Protein AF-A0A9X2HJU7-F1 (afdb_monomer)

Solvent-accessible surface area (backbone atoms only — not comparable to full-atom values): 3484 Å² total; per-residue (Å²): 107,45,44,30,44,34,26,54,86,82,55,77,42,55,26,36,28,56,79,83,58,55,66,69,40,74,39,66,32,28,35,66,89,82,62,49,80,43,78,44,54,32,75,63,40,73,45,79,43,77,59,55,75,76,68,68,73,78,111

Foldseek 3Di:
DFWKWWALPPDIATWAFDPPDPLCAWGWTAGPPPRDIDIDGNVSTPDIGTDDPVNVVVD

pLDDT: mean 90.44, std 13.22, range [45.97, 98.0]

Radius of gyration: 11.02 Å; Cα contacts (8 Å, |Δi|>4): 108; chains: 1; bounding box: 21×24×26 Å

Nearest PDB structures (foldseek):
  4a4g-assembly1_A  TM=6.095E-01  e=5.035E-01  Homo sapiens
  1igq-assembly1_A  TM=5.017E-01  e=4.221E-01  Escherichia coli
  4a4h-assembly1_A  TM=5.877E-01  e=8.543E-01  Homo sapiens
  1igq-assembly2_B  TM=5.103E-01  e=6.369E-01  Escherichia coli
  3pnw-assembly1_C  TM=6.000E-01  e=1.289E+00  Homo sapiens

Structure (mmCIF, N/CA/C/O backbone):
data_AF-A0A9X2HJU7-F1
#
_entry.id   AF-A0A9X2HJU7-F1
#
loop_
_atom_site.group_PDB
_atom_site.id
_atom_site.type_symbol
_atom_site.label_atom_id
_atom_site.label_alt_id
_atom_site.label_comp_id
_atom_site.label_asym_id
_atom_site.label_entity_id
_atom_site.label_seq_id
_atom_site.pdbx_PDB_ins_code
_atom_site.Cartn_x
_atom_site.Cartn_y
_atom_site.Cartn_z
_atom_site.occupancy
_atom_site.B_iso_or_equiv
_atom_site.auth_seq_id
_atom_site.auth_comp_id
_atom_site.auth_asym_id
_atom_site.auth_atom_id
_atom_site.pdbx_PDB_model_num
ATOM 1 N N . MET A 1 1 ? -10.791 0.167 4.991 1.00 89.44 1 MET A N 1
ATOM 2 C CA . MET A 1 1 ? -9.833 0.757 4.044 1.00 89.44 1 MET A CA 1
ATOM 3 C C . MET A 1 1 ? -8.644 1.193 4.859 1.00 89.4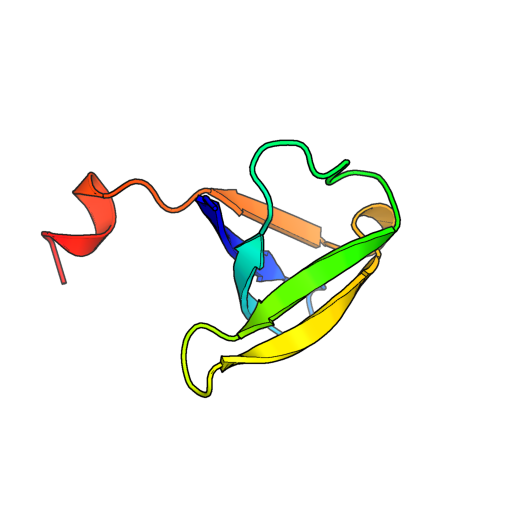4 1 MET A C 1
ATOM 5 O O . MET A 1 1 ? -8.838 1.813 5.901 1.00 89.44 1 MET A O 1
ATOM 9 N N . THR A 1 2 ? -7.452 0.867 4.384 1.00 95.31 2 THR A N 1
ATOM 10 C CA . THR A 1 2 ? -6.183 1.160 5.044 1.00 95.31 2 THR A CA 1
ATOM 11 C C . THR A 1 2 ? -5.440 2.222 4.236 1.00 95.31 2 THR A C 1
ATOM 13 O O . THR A 1 2 ? -5.470 2.184 3.006 1.00 95.31 2 THR A O 1
ATOM 16 N N . ARG A 1 3 ? -4.818 3.191 4.913 1.00 96.00 3 ARG A N 1
ATOM 17 C CA . ARG A 1 3 ? -4.042 4.256 4.268 1.00 96.00 3 ARG A CA 1
ATOM 18 C C . ARG A 1 3 ? -2.614 3.784 3.999 1.00 96.00 3 ARG A C 1
ATOM 20 O O . ARG A 1 3 ? -2.003 3.154 4.862 1.00 96.00 3 ARG A O 1
ATOM 27 N N . TYR A 1 4 ? -2.098 4.102 2.823 1.00 96.31 4 TYR A N 1
ATOM 28 C CA . TYR A 1 4 ? -0.757 3.754 2.378 1.00 96.31 4 TYR A CA 1
ATOM 29 C C . TYR A 1 4 ? -0.069 4.956 1.740 1.00 96.31 4 TYR A C 1
ATOM 31 O O . TYR A 1 4 ? -0.715 5.748 1.053 1.00 96.31 4 TYR A O 1
ATOM 39 N N . PHE A 1 5 ? 1.246 5.027 1.923 1.00 96.62 5 PHE A N 1
ATOM 40 C CA . PHE A 1 5 ? 2.145 5.811 1.091 1.00 96.62 5 PHE A CA 1
ATOM 41 C C . PHE A 1 5 ? 2.827 4.863 0.099 1.00 96.62 5 PHE A C 1
ATOM 43 O O . PHE A 1 5 ? 3.450 3.880 0.503 1.00 96.62 5 PHE A O 1
ATOM 50 N N . ILE A 1 6 ? 2.650 5.102 -1.197 1.00 96.38 6 ILE A N 1
ATOM 51 C CA . ILE A 1 6 ? 3.142 4.234 -2.273 1.00 96.38 6 ILE A CA 1
ATOM 52 C C . ILE A 1 6 ? 4.012 5.066 -3.206 1.00 96.38 6 ILE A C 1
ATOM 54 O O . ILE A 1 6 ? 3.551 6.092 -3.691 1.00 96.38 6 ILE A O 1
ATOM 58 N N . SER A 1 7 ? 5.225 4.612 -3.507 1.00 95.75 7 SER A N 1
ATOM 59 C CA . SER A 1 7 ? 6.127 5.290 -4.445 1.00 95.75 7 SER A CA 1
ATOM 60 C C . SER A 1 7 ? 6.541 4.354 -5.575 1.00 95.75 7 SER A C 1
ATOM 62 O O . SER A 1 7 ? 6.859 3.195 -5.316 1.00 95.75 7 SER A O 1
ATOM 64 N N . ASP A 1 8 ? 6.567 4.834 -6.823 1.00 92.81 8 ASP A N 1
ATOM 65 C CA . ASP A 1 8 ? 7.212 4.142 -7.961 1.00 92.81 8 ASP A CA 1
ATOM 66 C C . ASP A 1 8 ? 8.634 4.671 -8.250 1.00 92.81 8 ASP A C 1
ATOM 68 O O . ASP A 1 8 ? 9.246 4.322 -9.258 1.00 92.81 8 ASP A O 1
ATOM 72 N N . GLY A 1 9 ? 9.155 5.546 -7.383 1.00 91.75 9 GLY A N 1
ATOM 73 C CA . GLY A 1 9 ? 10.442 6.226 -7.555 1.00 91.75 9 GLY A CA 1
ATOM 74 C C . GLY A 1 9 ? 10.381 7.483 -8.435 1.00 91.75 9 GLY A C 1
ATOM 75 O O . GLY A 1 9 ? 11.341 8.256 -8.468 1.00 91.75 9 GLY A O 1
ATOM 76 N N . MET A 1 10 ? 9.263 7.732 -9.128 1.00 92.00 10 MET A N 1
ATOM 77 C CA . MET A 1 10 ? 9.004 8.985 -9.850 1.00 92.00 10 MET A CA 1
ATOM 78 C C . MET A 1 10 ? 7.852 9.787 -9.250 1.00 92.00 10 MET A C 1
ATOM 80 O O . MET A 1 10 ? 7.859 11.015 -9.334 1.00 92.00 10 MET A O 1
ATOM 84 N N . THR A 1 11 ? 6.843 9.119 -8.700 1.00 89.94 11 THR A N 1
ATOM 85 C CA . THR A 1 11 ? 5.667 9.740 -8.092 1.00 89.94 11 THR A CA 1
ATOM 86 C C . THR A 1 11 ? 5.299 9.018 -6.804 1.00 89.94 11 THR A C 1
ATOM 88 O O . THR A 1 11 ? 5.359 7.791 -6.721 1.00 89.94 11 THR A O 1
ATOM 91 N N . ASP A 1 12 ? 4.880 9.806 -5.818 1.00 94.00 12 ASP A N 1
ATOM 92 C CA . ASP A 1 12 ? 4.377 9.317 -4.545 1.00 94.00 12 ASP A CA 1
ATOM 93 C C . ASP A 1 12 ? 2.853 9.459 -4.480 1.00 94.00 12 ASP A C 1
ATOM 95 O O . ASP A 1 12 ? 2.279 10.457 -4.922 1.00 94.00 12 ASP A O 1
ATOM 99 N N . PHE A 1 13 ? 2.200 8.463 -3.894 1.00 94.50 13 PHE A N 1
ATOM 100 C CA . PHE A 1 13 ? 0.758 8.371 -3.744 1.00 94.50 13 PHE A CA 1
ATOM 101 C C . PHE A 1 13 ? 0.403 8.164 -2.275 1.00 94.50 13 PHE A C 1
ATOM 103 O O . PHE A 1 13 ? 0.733 7.138 -1.686 1.00 94.50 13 PHE A O 1
ATOM 110 N N . ASP A 1 14 ? -0.333 9.114 -1.706 1.00 96.50 14 ASP A N 1
ATOM 111 C CA . ASP A 1 14 ? -1.006 8.955 -0.419 1.00 96.50 14 ASP A CA 1
ATOM 112 C C . ASP A 1 14 ? -2.457 8.539 -0.675 1.00 96.50 14 ASP A C 1
ATOM 114 O O . ASP A 1 14 ? -3.260 9.316 -1.202 1.00 96.50 14 ASP A O 1
ATOM 118 N N . VAL A 1 15 ? -2.776 7.277 -0.391 1.00 97.06 15 VAL A N 1
ATOM 119 C CA . VAL A 1 15 ? -4.023 6.655 -0.843 1.00 97.06 15 VAL A CA 1
ATOM 120 C C . VAL A 1 15 ? -4.659 5.753 0.207 1.00 97.06 15 VAL A C 1
ATOM 122 O O . VAL A 1 15 ? -3.993 5.142 1.038 1.00 97.06 15 VAL A O 1
ATOM 125 N N . TYR A 1 16 ? -5.975 5.595 0.117 1.00 97.69 16 TYR A N 1
ATOM 126 C CA . TYR A 1 16 ? -6.731 4.565 0.817 1.00 97.69 16 TYR A CA 1
ATOM 127 C C . TYR A 1 16 ? -6.964 3.363 -0.093 1.00 97.69 16 TYR A C 1
ATOM 129 O O . TYR A 1 16 ? -7.502 3.491 -1.194 1.00 97.69 16 TYR A O 1
ATOM 137 N N . VAL A 1 17 ? -6.618 2.181 0.403 1.00 97.12 17 VAL A N 1
ATOM 138 C CA . VAL A 1 17 ? -6.767 0.902 -0.296 1.00 97.12 17 VAL A CA 1
ATOM 139 C C . VAL A 1 17 ? -7.769 0.021 0.460 1.00 97.12 17 VAL A C 1
ATOM 141 O O . VAL A 1 17 ? -7.934 0.140 1.679 1.00 97.12 17 VAL A O 1
ATOM 144 N N . ALA A 1 18 ? -8.499 -0.843 -0.250 1.00 96.81 18 ALA A N 1
ATOM 145 C CA . ALA A 1 18 ? -9.349 -1.851 0.386 1.00 96.81 18 ALA A CA 1
ATOM 146 C C . ALA A 1 18 ? -8.507 -2.807 1.253 1.00 96.81 18 ALA A C 1
ATOM 148 O O . ALA A 1 18 ? -7.387 -3.146 0.886 1.00 96.81 18 ALA A O 1
ATOM 149 N N . ASP A 1 19 ? -9.033 -3.241 2.402 1.00 95.12 19 ASP A N 1
ATOM 150 C CA . ASP A 1 19 ? -8.255 -4.043 3.365 1.00 95.12 19 ASP A CA 1
ATOM 151 C C . ASP A 1 19 ? -7.922 -5.455 2.848 1.00 95.12 19 ASP A C 1
ATOM 153 O O . ASP A 1 19 ? -7.009 -6.094 3.361 1.00 95.12 19 ASP A O 1
ATOM 157 N N . ASP A 1 20 ? -8.662 -5.942 1.848 1.00 95.69 20 ASP A N 1
ATOM 158 C CA . ASP A 1 20 ? -8.448 -7.231 1.184 1.00 95.69 20 ASP A CA 1
ATOM 159 C C . ASP A 1 20 ? -7.715 -7.117 -0.163 1.00 95.69 20 ASP A C 1
ATOM 161 O O . ASP A 1 20 ? -7.592 -8.113 -0.876 1.00 95.69 20 ASP A O 1
ATOM 165 N N . ALA A 1 21 ? -7.240 -5.923 -0.533 1.00 96.25 21 ALA A N 1
ATOM 166 C CA . ALA A 1 21 ? -6.556 -5.728 -1.803 1.00 96.25 21 ALA A CA 1
ATOM 167 C C . ALA A 1 21 ? -5.248 -6.528 -1.874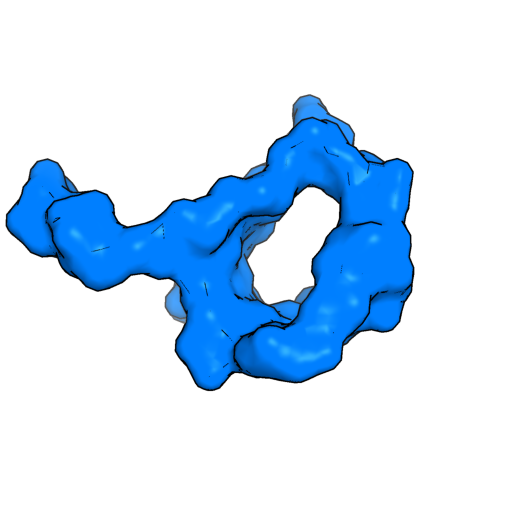 1.00 96.25 21 ALA A C 1
ATOM 169 O O . ALA A 1 21 ? -4.445 -6.538 -0.940 1.00 96.25 21 ALA A 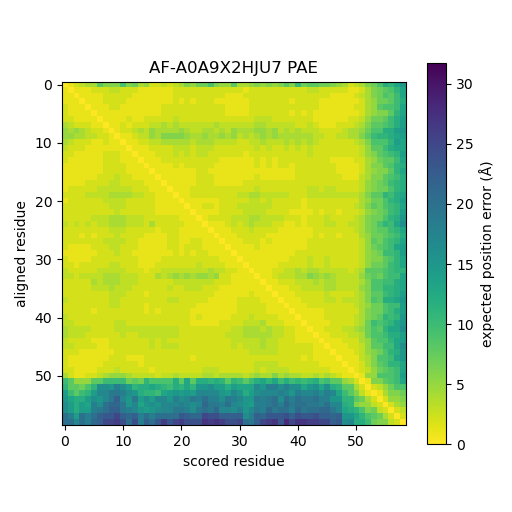O 1
ATOM 170 N N . ASP A 1 22 ? -5.014 -7.145 -3.030 1.00 96.25 22 ASP A N 1
ATOM 171 C CA . ASP A 1 22 ? -3.732 -7.756 -3.364 1.00 96.25 22 ASP A CA 1
ATOM 172 C C . ASP A 1 22 ? -2.730 -6.664 -3.765 1.00 96.25 22 ASP A C 1
ATOM 174 O O . ASP A 1 22 ? -2.734 -6.187 -4.904 1.00 96.25 22 ASP A O 1
ATOM 178 N N . LEU A 1 23 ? -1.901 -6.248 -2.804 1.00 96.00 23 LEU A N 1
ATOM 179 C CA . LEU A 1 23 ? -0.924 -5.169 -2.975 1.00 96.00 23 LEU A CA 1
ATOM 180 C C . LEU A 1 23 ? 0.240 -5.538 -3.899 1.00 96.00 23 LEU A C 1
ATOM 182 O O . LEU A 1 23 ? 0.916 -4.633 -4.374 1.00 96.00 23 LEU A O 1
ATOM 186 N N . ASP A 1 24 ? 0.459 -6.822 -4.190 1.00 94.38 24 ASP A N 1
ATOM 187 C CA . ASP A 1 24 ? 1.470 -7.260 -5.161 1.00 94.38 24 ASP A CA 1
ATOM 188 C C . ASP A 1 24 ? 0.912 -7.256 -6.603 1.00 94.38 24 ASP A C 1
ATOM 190 O O . ASP A 1 24 ? 1.661 -7.267 -7.586 1.00 94.38 24 ASP A O 1
ATOM 194 N N . GLY A 1 25 ? -0.417 -7.217 -6.748 1.00 96.31 25 GLY A N 1
ATOM 195 C CA . GLY A 1 25 ? -1.138 -7.217 -8.017 1.00 96.31 25 GLY A CA 1
ATOM 196 C C . GLY A 1 25 ? -1.453 -5.821 -8.566 1.00 96.31 25 GLY A C 1
ATOM 197 O O . GLY A 1 25 ? -0.769 -4.833 -8.310 1.00 96.31 25 GLY A O 1
ATOM 198 N N . THR A 1 26 ? -2.513 -5.732 -9.370 1.00 96.75 26 THR A N 1
ATOM 199 C CA . THR A 1 26 ? -3.105 -4.446 -9.770 1.00 96.75 26 THR A CA 1
ATOM 200 C C . THR A 1 26 ? -4.354 -4.200 -8.933 1.00 96.75 26 THR A C 1
ATOM 202 O O . THR A 1 26 ? -5.271 -5.022 -8.963 1.00 96.75 26 THR A O 1
ATOM 205 N N . PHE A 1 27 ? -4.432 -3.055 -8.259 1.00 97.56 27 PHE A N 1
ATOM 206 C CA . PHE A 1 27 ? -5.537 -2.713 -7.364 1.00 97.56 27 PHE A CA 1
ATOM 207 C C . PHE A 1 27 ? -6.002 -1.264 -7.547 1.00 97.56 27 PHE A C 1
ATOM 209 O O . PHE A 1 27 ? -5.288 -0.418 -8.088 1.00 97.56 27 PHE A O 1
ATOM 216 N N . ASP A 1 28 ? -7.233 -0.994 -7.118 1.00 97.75 28 ASP A N 1
ATOM 217 C CA . ASP A 1 28 ? -7.793 0.353 -7.071 1.00 97.75 28 ASP A CA 1
ATOM 218 C C . ASP A 1 28 ? -7.542 0.972 -5.689 1.00 97.75 28 ASP A C 1
ATOM 220 O O . ASP A 1 28 ? -7.666 0.307 -4.656 1.00 97.75 28 ASP A O 1
ATOM 224 N N . ALA A 1 29 ? -7.228 2.261 -5.677 1.00 97.19 29 ALA A N 1
ATOM 225 C CA . ALA A 1 29 ? -7.039 3.059 -4.480 1.00 97.19 29 ALA A CA 1
ATOM 226 C C . ALA A 1 29 ? -7.751 4.413 -4.622 1.00 97.19 29 ALA A C 1
ATOM 228 O O . ALA A 1 29 ? -8.161 4.812 -5.716 1.00 97.19 29 ALA A O 1
ATOM 229 N N . ILE A 1 30 ? -7.930 5.109 -3.505 1.00 98.00 30 ILE A N 1
ATOM 230 C CA . ILE A 1 30 ? -8.560 6.431 -3.438 1.00 98.00 30 ILE A CA 1
ATOM 231 C C . ILE A 1 30 ? -7.520 7.440 -2.962 1.00 98.00 30 ILE A C 1
ATOM 233 O O . ILE A 1 30 ? -6.968 7.246 -1.884 1.00 98.00 30 ILE A O 1
ATOM 237 N N . CYS A 1 31 ? -7.270 8.503 -3.723 1.00 96.31 31 CYS A N 1
ATOM 238 C CA . CYS A 1 31 ? -6.375 9.587 -3.321 1.00 96.31 31 CYS A CA 1
ATOM 239 C C . CYS A 1 31 ? -6.836 10.202 -1.994 1.00 96.31 31 CYS A C 1
ATOM 241 O O . CYS A 1 31 ? -8.019 10.511 -1.822 1.00 96.31 31 CYS A O 1
ATOM 243 N 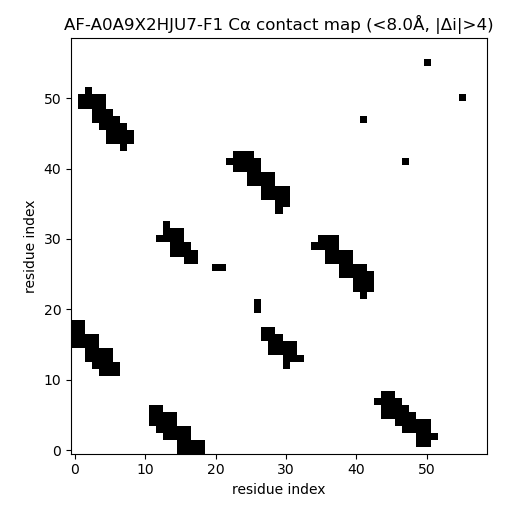N . ALA A 1 32 ? -5.916 10.363 -1.043 1.00 94.88 32 ALA A N 1
ATOM 244 C CA . ALA A 1 32 ? -6.231 10.920 0.265 1.00 94.88 32 ALA A CA 1
ATOM 245 C C . ALA A 1 32 ? -6.530 12.431 0.221 1.00 94.88 32 ALA A C 1
ATOM 247 O O . ALA A 1 32 ? -7.237 12.919 1.102 1.00 94.88 32 ALA A O 1
ATOM 248 N N . GLU A 1 33 ? -6.016 13.156 -0.781 1.00 93.38 33 GLU A N 1
ATOM 249 C CA . GLU A 1 33 ? -6.174 14.613 -0.908 1.00 93.38 33 GLU A CA 1
ATOM 250 C C . GLU A 1 33 ? -7.540 15.008 -1.495 1.00 93.38 33 GLU A C 1
ATOM 252 O O . GLU A 1 33 ? -8.268 15.811 -0.910 1.00 93.38 33 GLU A O 1
ATOM 257 N N . ASP A 1 34 ? -7.903 14.423 -2.635 1.00 94.75 34 ASP A N 1
ATOM 258 C CA . ASP A 1 34 ? -9.060 14.833 -3.448 1.00 94.75 34 ASP A CA 1
ATOM 259 C C . ASP A 1 34 ? -10.159 13.756 -3.560 1.00 94.75 34 ASP A C 1
ATOM 261 O O . ASP A 1 34 ? -11.285 14.050 -3.975 1.00 94.75 34 ASP A O 1
ATOM 265 N N . GLY A 1 35 ? -9.883 12.520 -3.132 1.00 95.56 35 GLY A N 1
ATOM 266 C CA . GLY A 1 35 ? -10.830 11.407 -3.191 1.00 95.56 35 GLY A CA 1
ATOM 267 C C . GLY A 1 35 ? -10.986 10.766 -4.575 1.00 95.56 35 GLY A C 1
ATOM 268 O O . GLY A 1 35 ? -11.890 9.943 -4.763 1.00 95.56 35 GLY A O 1
ATOM 269 N N . GLU A 1 36 ? -10.148 11.114 -5.552 1.00 97.12 36 GLU A N 1
ATOM 270 C C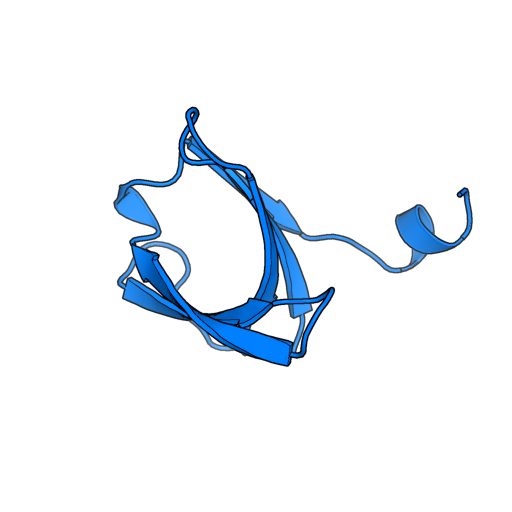A . GLU A 1 36 ? -10.168 10.509 -6.879 1.00 97.12 36 GLU A CA 1
ATOM 271 C C . GLU A 1 36 ? -9.700 9.050 -6.846 1.00 97.12 36 GLU A C 1
ATOM 273 O O . GLU A 1 36 ? -8.879 8.627 -6.030 1.00 97.12 36 GLU A O 1
ATOM 278 N N . ARG A 1 37 ? -10.250 8.241 -7.756 1.00 96.62 37 ARG A N 1
ATOM 279 C CA . ARG A 1 37 ? -9.846 6.842 -7.920 1.00 96.62 37 ARG A CA 1
ATOM 280 C C . ARG A 1 37 ? -8.584 6.760 -8.761 1.00 96.62 37 ARG A C 1
ATOM 282 O O . ARG A 1 37 ? -8.575 7.218 -9.901 1.00 96.62 37 ARG A O 1
ATOM 289 N N . VAL A 1 38 ? -7.580 6.071 -8.239 1.00 94.94 38 VAL A N 1
ATOM 290 C CA . VAL A 1 38 ? -6.346 5.740 -8.948 1.00 94.94 38 VAL A CA 1
ATOM 291 C C . VAL A 1 38 ? -6.199 4.227 -9.042 1.00 94.94 38 VAL A C 1
ATOM 293 O 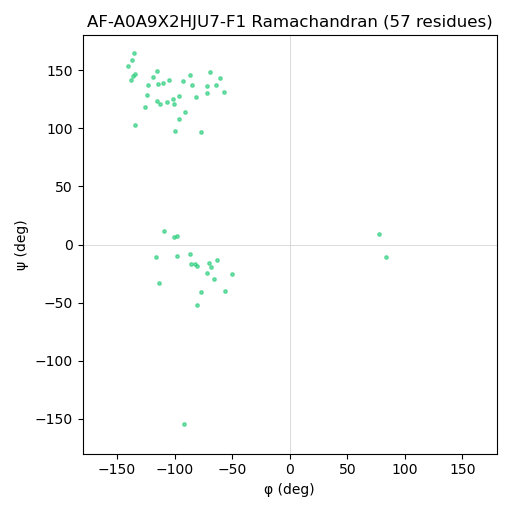O . VAL A 1 38 ? -6.570 3.493 -8.128 1.00 94.94 38 VAL A O 1
ATOM 296 N N . ARG A 1 39 ? -5.663 3.750 -10.164 1.00 96.12 39 ARG A N 1
ATOM 297 C CA . ARG A 1 39 ? -5.336 2.339 -10.360 1.00 96.12 39 ARG A CA 1
ATOM 298 C C . ARG A 1 39 ? -3.829 2.161 -10.292 1.00 96.12 39 ARG A C 1
ATOM 300 O O . ARG A 1 39 ? -3.110 2.782 -11.070 1.00 96.12 39 ARG A O 1
ATOM 307 N N . ILE A 1 40 ? -3.377 1.305 -9.383 1.00 95.56 40 ILE A N 1
ATOM 308 C CA . ILE A 1 40 ? -1.965 1.111 -9.047 1.00 95.56 40 ILE A CA 1
ATOM 309 C C . ILE A 1 40 ? -1.538 -0.299 -9.458 1.00 95.56 40 ILE A C 1
ATOM 311 O O . ILE A 1 40 ? -2.274 -1.269 -9.276 1.00 95.56 40 ILE A O 1
ATOM 315 N N . ASN A 1 41 ? -0.341 -0.409 -10.032 1.00 95.56 41 ASN A N 1
ATOM 316 C CA . ASN A 1 41 ? 0.329 -1.680 -10.289 1.00 95.56 41 ASN A CA 1
ATOM 317 C C . ASN A 1 41 ? 1.361 -1.911 -9.183 1.00 95.56 41 ASN A C 1
ATOM 319 O O . ASN A 1 41 ? 2.463 -1.379 -9.262 1.00 95.56 41 ASN A O 1
ATOM 323 N N . GLY A 1 42 ? 1.011 -2.698 -8.169 1.00 95.06 42 GLY A N 1
ATOM 324 C CA . GLY A 1 42 ? 1.843 -2.932 -6.989 1.00 95.06 42 GLY A CA 1
ATOM 325 C C . GLY A 1 42 ? 3.237 -3.468 -7.303 1.00 95.06 42 GLY A C 1
ATOM 326 O O . GLY A 1 42 ? 4.222 -2.977 -6.774 1.00 95.06 42 GLY A O 1
ATOM 327 N N . TRP A 1 43 ? 3.350 -4.374 -8.275 1.00 94.31 43 TRP A N 1
ATOM 328 C CA . TRP A 1 43 ? 4.635 -4.885 -8.773 1.00 94.31 43 TRP A CA 1
ATOM 329 C C . TRP A 1 43 ? 5.550 -3.838 -9.442 1.00 94.31 43 TRP A C 1
ATOM 331 O O . TRP A 1 43 ? 6.712 -4.139 -9.711 1.00 94.31 43 TRP A O 1
ATOM 341 N N . GLN A 1 44 ? 5.033 -2.647 -9.766 1.00 94.81 44 GLN A N 1
ATOM 342 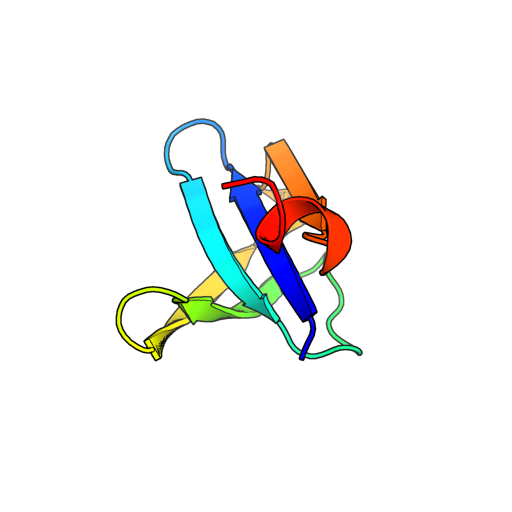C CA . GLN A 1 44 ? 5.820 -1.511 -10.263 1.00 94.81 44 GLN A CA 1
ATOM 343 C C . GLN A 1 44 ? 6.163 -0.507 -9.157 1.00 94.81 44 GLN A C 1
ATOM 345 O O . GLN A 1 44 ? 6.961 0.393 -9.406 1.00 94.81 44 GLN A O 1
ATOM 350 N N . ALA A 1 45 ? 5.571 -0.643 -7.968 1.00 94.94 45 ALA A N 1
ATOM 351 C CA . ALA A 1 45 ? 5.907 0.200 -6.837 1.00 94.94 45 ALA A CA 1
ATOM 352 C C . ALA A 1 45 ? 7.297 -0.173 -6.309 1.00 94.94 45 ALA A C 1
ATOM 354 O O . ALA A 1 45 ? 7.642 -1.346 -6.161 1.00 94.94 45 ALA A O 1
ATOM 355 N N . GLU A 1 46 ? 8.091 0.846 -6.010 1.00 95.88 46 GLU A N 1
ATOM 356 C CA . GLU A 1 46 ? 9.354 0.707 -5.300 1.00 95.88 46 GLU A CA 1
ATOM 357 C C . GLU A 1 46 ? 9.102 0.507 -3.799 1.00 95.88 46 GLU A C 1
ATOM 359 O O . GLU A 1 46 ? 9.734 -0.346 -3.173 1.00 95.88 46 GLU A O 1
ATOM 364 N N . THR A 1 47 ? 8.137 1.242 -3.231 1.00 96.56 47 THR A N 1
ATOM 365 C CA . THR A 1 47 ? 7.719 1.103 -1.830 1.00 96.56 47 THR A CA 1
ATOM 366 C C . THR A 1 47 ? 6.199 1.118 -1.682 1.00 96.56 47 THR A C 1
ATOM 368 O O . THR A 1 47 ? 5.484 1.815 -2.402 1.00 96.56 47 THR A O 1
ATOM 371 N N . ILE A 1 48 ? 5.701 0.332 -0.722 1.00 96.25 48 ILE A N 1
ATOM 372 C CA . ILE A 1 48 ? 4.304 0.326 -0.269 1.00 96.25 48 ILE A CA 1
ATOM 373 C C . ILE A 1 48 ? 4.338 0.321 1.259 1.00 96.25 48 ILE A C 1
ATOM 375 O O . ILE A 1 48 ? 4.609 -0.706 1.886 1.00 96.25 48 ILE A O 1
ATOM 379 N N . GLU A 1 49 ? 4.089 1.474 1.867 1.00 95.81 49 GLU A N 1
ATOM 380 C CA . GLU A 1 49 ? 4.200 1.681 3.309 1.00 95.81 49 GLU A CA 1
ATOM 381 C C . GLU A 1 49 ? 2.822 1.929 3.907 1.00 95.81 49 GLU A C 1
ATOM 383 O O . GLU A 1 49 ? 2.112 2.858 3.527 1.00 95.81 49 GLU A O 1
ATOM 388 N N . LYS A 1 50 ? 2.415 1.076 4.848 1.00 95.25 50 LYS A N 1
ATOM 389 C CA . LYS A 1 50 ? 1.167 1.272 5.582 1.00 95.25 50 LYS A CA 1
ATOM 390 C C . LYS A 1 50 ? 1.331 2.444 6.545 1.00 95.25 50 LYS A C 1
ATOM 392 O O . LYS A 1 50 ? 2.276 2.452 7.327 1.00 95.25 50 LYS A O 1
ATOM 397 N N . ILE A 1 51 ? 0.383 3.378 6.529 1.00 92.31 51 ILE A N 1
ATOM 398 C CA . ILE A 1 51 ? 0.327 4.453 7.520 1.00 92.31 51 ILE A CA 1
ATOM 399 C C . ILE A 1 51 ? -0.550 3.986 8.679 1.00 92.31 51 ILE A C 1
ATOM 401 O O . ILE A 1 51 ? -1.757 3.788 8.519 1.00 92.31 51 ILE A O 1
ATOM 405 N N . ASP A 1 52 ? 0.056 3.810 9.850 1.00 83.44 52 ASP A N 1
ATOM 406 C CA . ASP A 1 52 ? -0.677 3.539 11.084 1.00 83.44 52 ASP A CA 1
ATOM 407 C C . ASP A 1 52 ? -1.117 4.856 11.751 1.00 83.44 52 ASP A C 1
ATOM 409 O O . ASP A 1 52 ? -0.386 5.849 11.737 1.00 83.44 52 ASP A O 1
ATOM 413 N N . AS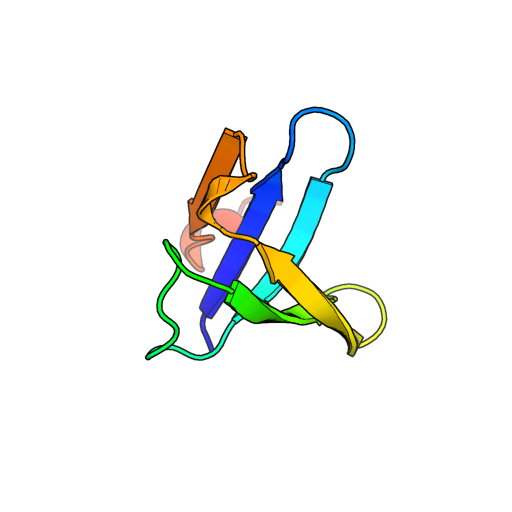P A 1 53 ? -2.290 4.862 12.398 1.00 63.66 53 ASP A N 1
ATOM 414 C CA . ASP A 1 53 ? -2.864 6.022 13.111 1.00 63.66 53 ASP A CA 1
ATOM 415 C C . ASP A 1 53 ? -1.891 6.709 14.091 1.00 63.66 53 ASP A C 1
ATOM 417 O O . ASP A 1 53 ? -2.013 7.904 14.359 1.00 63.66 53 ASP A O 1
ATOM 421 N N . ALA A 1 54 ? -0.895 5.985 14.608 1.00 60.47 54 ALA A N 1
ATOM 422 C CA . ALA A 1 54 ? 0.126 6.544 15.492 1.00 60.47 54 ALA A CA 1
ATOM 423 C C . ALA A 1 54 ? 1.035 7.576 14.794 1.00 60.47 54 ALA A C 1
ATOM 425 O O . ALA A 1 54 ? 1.497 8.507 15.446 1.00 60.47 54 ALA A O 1
ATOM 426 N N . GLN A 1 55 ? 1.262 7.451 13.482 1.00 57.06 55 GLN A N 1
ATOM 427 C CA . GLN A 1 55 ? 2.078 8.393 12.705 1.00 57.06 55 GLN A CA 1
ATOM 428 C C . GLN A 1 55 ? 1.304 9.659 12.306 1.00 57.06 55 GLN A C 1
ATOM 430 O O . GLN A 1 55 ? 1.916 10.679 12.007 1.00 57.06 55 GLN A O 1
ATOM 435 N N . LEU A 1 56 ? -0.032 9.618 12.342 1.00 55.69 56 LEU A N 1
ATOM 436 C CA . LEU A 1 56 ? -0.901 10.774 12.084 1.00 55.69 56 LEU A CA 1
ATOM 437 C C . LEU A 1 56 ? -1.067 11.682 13.313 1.00 55.69 56 LEU A C 1
ATOM 439 O O . LEU A 1 56 ? -1.506 12.819 13.174 1.00 55.69 56 LEU A O 1
ATOM 443 N N . ALA A 1 57 ? -0.729 11.191 14.508 1.00 54.91 57 ALA A N 1
ATOM 444 C CA . ALA A 1 57 ? -0.825 11.941 15.761 1.00 54.91 57 ALA A CA 1
ATOM 445 C C . ALA A 1 57 ? 0.425 12.788 16.079 1.00 54.91 57 ALA A C 1
ATOM 447 O O . ALA A 1 57 ? 0.393 13.573 17.025 1.00 54.91 57 ALA A O 1
ATOM 448 N N . GLU A 1 58 ? 1.509 12.630 15.311 1.00 49.56 58 GLU A N 1
ATOM 449 C CA . GLU A 1 58 ? 2.798 13.308 15.532 1.00 49.56 58 GLU A CA 1
ATOM 450 C C . GLU A 1 58 ? 3.113 14.395 14.476 1.00 49.56 58 GLU A C 1
ATOM 452 O O . GLU A 1 58 ? 4.243 14.884 14.430 1.00 49.56 58 GLU A O 1
ATOM 457 N N . ALA A 1 59 ? 2.135 14.785 13.644 1.00 45.97 59 ALA A N 1
ATOM 458 C CA . ALA A 1 59 ? 2.262 15.824 12.611 1.00 45.97 59 ALA A CA 1
ATOM 459 C C . A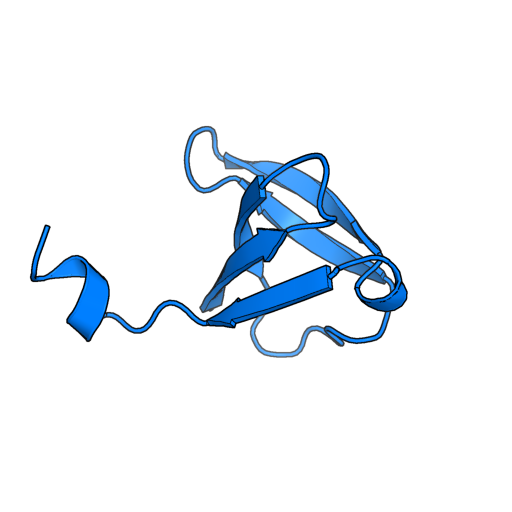LA A 1 59 ? 1.479 17.105 12.946 1.00 45.97 59 ALA A C 1
ATOM 461 O O . ALA A 1 59 ? 0.327 16.998 13.428 1.00 45.97 59 ALA A O 1
#

Organism: NCBI:txid2949092

Secondary structure (DSSP, 8-state):
-EEEEEE-SS-EEEEEE-TT--TTSEEEEEETTT--EEEEEGGG-SEEEE--HHHHS--

Mean predicted aligned error: 4.55 Å

Sequence (59 aa):
MTRYFISDGMTDFDVYVADDADLDGTFDAICAEDGERVRINGWQAETIEKIDDAQLAEA